Protein AF-A0A739FJ76-F1 (afdb_monomer)

Nearest PDB structures (foldseek):
  3s0t-assembly1_A  TM=6.853E-01  e=1.528E-04  Escherichia coli
  8uhf-assembly1_F  TM=5.831E-01  e=1.026E-03  Vibrio cholerae
  8uhf-assembly1_A  TM=5.720E-01  e=1.234E-03  Vibrio cholerae
  8uhf-assembly1_E  TM=6.509E-01  e=4.485E-03  Vibrio cholerae
  8uhf-assembly1_I  TM=5.926E-01  e=1.275E-02  Vibrio cholerae

Organism: Salmonella enterica (NCBI:txid28901)

Foldseek 3Di:
DVVLLCVVCVVPPFSPPDWPLVCVQSVVDDPVQWDDDDSPTFGADPLRWGWIKDFALPDPNSDTRNKMKTKHKFAALVVQLVCCQVPQVVAQWKDKAPDTQAHGVGDGNSVSSNVSSPHRTIIMIMGMHD

Radius of gyration: 14.41 Å; Cα contacts (8 Å, |Δi|>4): 264; chains: 1; bounding box: 29×34×38 Å

Secondary structure (DSSP, 8-state):
-HHHHHHHTTT-S--TT--HHHHHHTT-S-GGGEESSGGGPEEB-TTS-BEEEEEES-STT--TTSEEEEEEEEE-HHHHHHHHHHHGGGSSEEEETTEEEE-TTPPB-HHHHHHH---SS-EEEEEEE-

InterPro domains:
  IPR014911 Type 4 secretion system, PilS, N-terminal [PF08805] (1-129)
  IPR045584 Pilin-like [SSF54523] (1-129)

Sequence (130 aa):
IQAGVKALYTSASSFTGLTNTVAVQAKIFPDNMLSGTGNAAKPINAFKGNVTLAAAATGPSSAAGSSFTITYDNVPAAECVKITTAAAGNFYTAKVGSKVVKAADGTLDVAATAAACNNATSNTLVFTSI

Solvent-accessible surface area (backbone atoms only — not comparable to full-atom values): 6837 Å² total; per-residue (Å²): 85,71,70,44,54,51,61,74,38,65,92,46,96,45,38,65,85,47,33,53,50,57,38,47,67,69,59,36,59,57,72,94,30,45,47,78,65,75,65,77,33,42,46,29,47,100,66,74,13,50,44,47,43,36,44,27,44,82,27,96,84,50,39,82,11,49,11,33,38,46,32,38,35,37,31,30,20,78,52,39,36,53,51,47,69,72,47,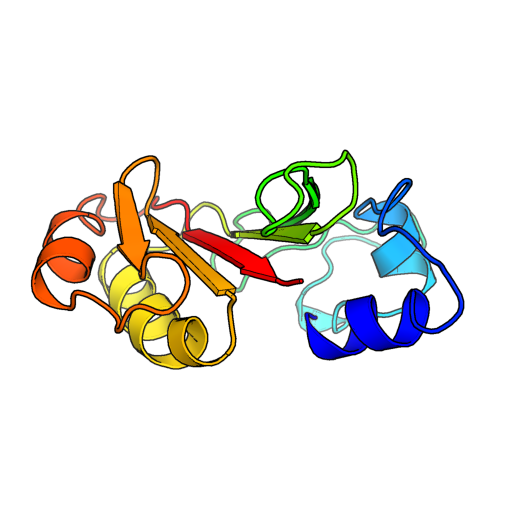41,81,85,31,48,27,26,26,36,66,89,45,76,28,18,47,74,98,51,67,73,38,64,67,57,34,54,65,52,33,62,37,74,57,56,30,38,39,39,38,29,40,108

pLDDT: mean 95.02, std 3.05, range [82.94, 98.38]

Mean predicted aligned error: 3.0 Å

Structure (mmCIF, N/CA/C/O backbone):
data_AF-A0A739FJ76-F1
#
_entry.id   AF-A0A739FJ76-F1
#
loop_
_atom_site.group_PDB
_atom_site.id
_atom_site.type_symbol
_atom_site.label_atom_id
_atom_site.label_alt_id
_atom_site.label_comp_id
_atom_site.label_asym_id
_atom_site.label_entity_id
_atom_site.label_seq_id
_atom_site.pdbx_PDB_ins_code
_atom_site.Cartn_x
_atom_site.Cartn_y
_atom_site.Cartn_z
_atom_site.occupancy
_atom_site.B_iso_or_equiv
_atom_site.auth_seq_id
_atom_site.auth_comp_id
_atom_site.auth_asym_id
_atom_site.auth_atom_id
_atom_site.pdbx_PDB_model_num
ATOM 1 N N . ILE A 1 1 ? -5.590 -1.136 -8.136 1.00 94.62 1 ILE A N 1
ATOM 2 C CA . ILE A 1 1 ? -4.187 -0.665 -8.001 1.00 94.62 1 ILE A CA 1
ATOM 3 C C . ILE A 1 1 ? -3.190 -1.804 -8.208 1.00 94.62 1 ILE A C 1
ATOM 5 O O . ILE A 1 1 ? -2.545 -1.794 -9.244 1.00 94.62 1 ILE A O 1
ATOM 9 N N . GLN A 1 2 ? -3.094 -2.804 -7.317 1.00 95.94 2 GLN A N 1
ATOM 10 C CA . GLN A 1 2 ? -2.110 -3.902 -7.432 1.00 95.94 2 GLN A CA 1
ATOM 11 C C . GLN A 1 2 ? -2.057 -4.544 -8.829 1.00 95.94 2 GLN A C 1
ATOM 13 O O . GLN A 1 2 ? -1.000 -4.564 -9.450 1.00 95.94 2 GLN A O 1
ATOM 18 N N . ALA A 1 3 ? -3.194 -5.030 -9.336 1.00 95.75 3 ALA A N 1
ATOM 19 C CA . ALA A 1 3 ? -3.257 -5.672 -10.650 1.00 95.75 3 ALA A CA 1
ATOM 20 C C . ALA A 1 3 ? -2.829 -4.729 -11.788 1.00 95.75 3 ALA A C 1
ATOM 22 O O . ALA A 1 3 ? -2.149 -5.153 -12.713 1.00 95.75 3 ALA A O 1
ATOM 23 N N . GLY A 1 4 ? -3.166 -3.440 -11.685 1.00 96.19 4 GLY A N 1
ATOM 24 C CA . GLY A 1 4 ? -2.772 -2.430 -12.664 1.00 96.19 4 GLY A CA 1
ATOM 25 C C . GLY A 1 4 ? -1.266 -2.151 -12.659 1.00 96.19 4 GLY A C 1
ATOM 26 O O . GLY A 1 4 ? -0.665 -2.080 -13.724 1.00 96.19 4 GLY A O 1
ATOM 27 N N . VAL A 1 5 ? -0.636 -2.063 -11.479 1.00 96.44 5 VAL A N 1
ATOM 28 C CA . VAL A 1 5 ? 0.832 -1.948 -11.379 1.00 96.44 5 VAL A CA 1
ATOM 29 C C . VAL A 1 5 ? 1.499 -3.185 -11.979 1.00 96.44 5 VAL A C 1
ATOM 31 O O . VAL A 1 5 ? 2.407 -3.049 -12.792 1.00 96.44 5 VAL A O 1
ATOM 34 N N . LYS A 1 6 ? 1.015 -4.388 -11.642 1.00 95.00 6 LYS A N 1
ATOM 35 C CA . LYS A 1 6 ? 1.533 -5.633 -12.223 1.00 95.00 6 LYS A CA 1
ATOM 36 C C . LYS A 1 6 ? 1.413 -5.639 -13.743 1.00 95.00 6 LYS A C 1
ATOM 38 O O . LYS A 1 6 ? 2.398 -5.933 -14.401 1.00 95.00 6 LYS A O 1
ATOM 43 N N . ALA A 1 7 ? 0.255 -5.258 -14.285 1.00 96.00 7 ALA A N 1
ATOM 44 C CA . ALA A 1 7 ? 0.022 -5.156 -15.724 1.00 96.00 7 ALA A CA 1
ATOM 45 C C . ALA A 1 7 ? 1.002 -4.183 -16.406 1.00 96.00 7 ALA A C 1
ATOM 47 O O . ALA A 1 7 ? 1.611 -4.534 -17.416 1.00 96.00 7 ALA A O 1
ATOM 48 N N . LEU A 1 8 ? 1.203 -2.997 -15.821 1.00 95.25 8 LEU A N 1
ATOM 49 C CA . LEU A 1 8 ? 2.100 -1.962 -16.344 1.00 95.25 8 LEU A CA 1
ATOM 50 C C . LEU A 1 8 ? 3.566 -2.419 -16.408 1.00 95.25 8 LEU A C 1
ATOM 52 O O . LEU A 1 8 ? 4.276 -2.074 -17.346 1.00 95.25 8 LEU A O 1
ATOM 56 N N . TYR A 1 9 ? 4.005 -3.217 -15.432 1.00 94.94 9 TYR A N 1
ATOM 57 C CA . TYR A 1 9 ? 5.376 -3.721 -15.329 1.00 94.94 9 TYR A CA 1
ATOM 58 C C . TYR A 1 9 ? 5.539 -5.161 -15.846 1.00 94.94 9 TYR A C 1
ATOM 60 O O . TYR A 1 9 ? 6.594 -5.750 -15.658 1.00 94.94 9 TYR A O 1
ATOM 68 N N . THR A 1 10 ? 4.544 -5.730 -16.540 1.00 92.75 10 THR A N 1
ATOM 69 C CA . THR A 1 10 ? 4.582 -7.120 -17.060 1.00 92.75 10 THR A CA 1
ATOM 70 C C . THR A 1 10 ? 5.811 -7.438 -17.904 1.00 92.75 10 THR A C 1
ATOM 72 O O . THR A 1 10 ? 6.321 -8.551 -17.853 1.00 92.75 10 THR A O 1
ATOM 75 N N . SER A 1 11 ? 6.266 -6.472 -18.703 1.00 91.25 11 SER A N 1
ATOM 76 C CA . SER A 1 11 ? 7.433 -6.618 -19.582 1.00 91.25 11 SER A CA 1
ATOM 77 C C . SER A 1 11 ? 8.723 -6.076 -18.956 1.00 91.25 11 SER A C 1
ATOM 79 O O . SER A 1 11 ? 9.769 -6.076 -19.599 1.00 91.25 11 SER A O 1
ATOM 81 N N . ALA A 1 12 ? 8.657 -5.590 -17.715 1.00 91.25 12 ALA A N 1
ATOM 82 C CA . ALA A 1 12 ? 9.800 -5.102 -16.963 1.00 91.25 12 ALA A CA 1
ATOM 83 C C . ALA A 1 12 ? 10.271 -6.173 -15.973 1.00 91.25 12 ALA A C 1
ATOM 85 O O . ALA A 1 12 ? 9.475 -6.854 -15.335 1.00 91.25 12 ALA A O 1
ATOM 86 N N . SER A 1 13 ? 11.583 -6.292 -15.793 1.00 89.00 13 SER A N 1
ATOM 87 C CA . SER A 1 13 ? 12.172 -7.201 -14.801 1.00 89.00 13 SER A CA 1
ATOM 88 C C . SER A 1 13 ? 12.166 -6.638 -13.372 1.00 89.00 13 SER A C 1
ATOM 90 O O . SER A 1 13 ? 12.603 -7.313 -12.443 1.00 89.00 13 SER A O 1
ATOM 92 N N . SER A 1 14 ? 11.720 -5.390 -13.184 1.00 93.50 14 SER A N 1
ATOM 93 C CA . SER A 1 14 ? 11.760 -4.666 -11.911 1.00 93.50 14 SER A CA 1
ATOM 94 C C . SER A 1 14 ? 10.696 -3.568 -11.864 1.00 93.50 14 SER A C 1
ATOM 96 O O . SER A 1 14 ? 10.435 -2.919 -12.874 1.00 93.50 14 SER A O 1
ATOM 98 N N . PHE A 1 15 ? 10.165 -3.283 -10.672 1.00 96.00 15 PHE A N 1
ATOM 99 C CA . PHE A 1 15 ? 9.288 -2.138 -10.390 1.00 96.00 15 PHE A CA 1
ATOM 100 C C . PHE A 1 15 ? 10.044 -0.809 -10.237 1.00 96.00 15 PHE A C 1
ATOM 102 O O . PHE A 1 15 ? 9.453 0.200 -9.852 1.00 96.00 15 PHE A O 1
ATOM 109 N N . THR A 1 16 ? 11.355 -0.779 -10.491 1.00 95.38 16 THR A N 1
ATOM 110 C CA . THR A 1 16 ? 12.164 0.446 -10.412 1.00 95.38 16 THR A CA 1
ATOM 111 C C . THR A 1 16 ? 11.546 1.574 -11.247 1.00 95.38 16 THR A C 1
ATOM 113 O O . THR A 1 16 ? 11.053 1.360 -12.352 1.00 95.38 16 THR A O 1
ATOM 116 N N . GLY A 1 17 ? 11.536 2.789 -10.694 1.00 93.94 17 GLY A N 1
ATOM 117 C CA . GLY A 1 17 ? 10.882 3.947 -11.310 1.00 93.94 17 GLY A CA 1
ATOM 118 C C . GLY A 1 17 ? 9.374 4.042 -11.047 1.00 93.94 17 GLY A C 1
ATOM 119 O O . GLY A 1 17 ? 8.764 5.042 -11.427 1.00 93.94 17 GLY A O 1
ATOM 120 N N . LEU A 1 18 ? 8.765 3.060 -10.366 1.00 96.25 18 LEU A N 1
ATOM 121 C CA . LEU A 1 18 ? 7.377 3.166 -9.922 1.00 96.25 18 LEU A CA 1
ATOM 122 C C . LEU A 1 18 ? 7.227 4.332 -8.945 1.00 96.25 18 LEU A C 1
ATOM 124 O O . LEU A 1 18 ? 7.826 4.352 -7.869 1.00 96.25 18 LEU A O 1
ATOM 128 N N . THR A 1 19 ? 6.378 5.278 -9.331 1.00 95.38 19 THR A N 1
ATOM 129 C CA . THR A 1 19 ? 5.984 6.442 -8.537 1.00 95.38 19 THR A CA 1
ATOM 130 C C . THR A 1 19 ? 4.492 6.699 -8.711 1.00 95.38 19 THR A C 1
ATOM 132 O O . THR A 1 19 ? 3.877 6.242 -9.681 1.00 95.38 19 THR A O 1
ATOM 135 N N . ASN A 1 20 ? 3.908 7.498 -7.815 1.00 96.06 20 ASN A N 1
ATOM 136 C CA . ASN A 1 20 ? 2.535 7.978 -7.970 1.00 96.06 20 ASN A CA 1
ATOM 137 C C . ASN A 1 20 ? 2.301 8.649 -9.326 1.00 96.06 20 ASN A C 1
ATOM 139 O O . ASN A 1 20 ? 1.296 8.363 -9.963 1.00 96.06 20 ASN A O 1
ATOM 143 N N . THR A 1 21 ? 3.228 9.490 -9.788 1.00 95.00 21 THR A N 1
ATOM 144 C CA . THR A 1 21 ? 3.101 10.199 -11.068 1.00 95.00 21 THR A CA 1
ATOM 145 C C . THR A 1 21 ? 2.986 9.226 -12.239 1.00 95.00 21 THR A C 1
ATOM 147 O O . THR A 1 21 ? 2.073 9.355 -13.052 1.00 95.00 21 THR A O 1
ATOM 150 N N . VAL A 1 22 ? 3.860 8.214 -12.296 1.00 95.19 22 VAL A N 1
ATOM 151 C CA . VAL A 1 22 ? 3.817 7.170 -13.336 1.00 95.19 22 VAL A CA 1
ATOM 152 C C . VAL A 1 22 ? 2.492 6.406 -13.276 1.00 95.19 22 VAL A C 1
ATOM 154 O O . VAL A 1 22 ? 1.837 6.207 -14.296 1.00 95.19 22 VAL A O 1
ATOM 157 N N . ALA A 1 23 ? 2.046 6.030 -12.077 1.00 95.75 23 ALA A N 1
ATOM 158 C CA . ALA A 1 23 ? 0.797 5.296 -11.896 1.00 95.75 23 ALA A CA 1
ATOM 159 C C . ALA A 1 23 ? -0.464 6.133 -12.209 1.00 95.75 23 ALA A C 1
ATOM 161 O O . ALA A 1 23 ? -1.450 5.583 -12.699 1.00 95.75 23 ALA A O 1
ATOM 162 N N . VAL A 1 24 ? -0.444 7.449 -11.974 1.00 96.50 24 VAL A N 1
ATOM 163 C CA . VAL A 1 24 ? -1.514 8.379 -12.379 1.00 96.50 24 VAL A CA 1
ATOM 164 C C . VAL A 1 24 ? -1.563 8.507 -13.900 1.00 96.50 24 VAL A C 1
ATOM 166 O O . VAL A 1 24 ? -2.633 8.365 -14.486 1.00 96.50 24 VAL A O 1
ATOM 169 N N . GLN A 1 25 ? -0.413 8.700 -14.553 1.00 94.56 25 GLN A N 1
ATOM 170 C CA . GLN A 1 25 ? -0.323 8.772 -16.018 1.00 94.56 25 GLN A CA 1
ATOM 171 C C . GLN A 1 25 ? -0.817 7.485 -16.689 1.00 94.56 25 GLN A C 1
ATOM 173 O O . GLN A 1 25 ? -1.519 7.536 -17.696 1.00 94.56 25 GLN A O 1
ATOM 178 N N . ALA A 1 26 ? -0.510 6.335 -16.089 1.00 94.81 26 ALA A N 1
ATOM 179 C CA . ALA A 1 26 ? -0.978 5.028 -16.537 1.00 94.81 26 ALA A CA 1
ATOM 180 C C . ALA A 1 26 ? -2.429 4.703 -16.119 1.00 94.81 26 ALA A C 1
ATOM 182 O O . ALA A 1 26 ? -2.893 3.591 -16.364 1.00 94.81 26 ALA A O 1
ATOM 183 N N . LYS A 1 27 ? -3.153 5.642 -15.488 1.00 94.56 27 LYS A N 1
ATOM 184 C CA . LYS A 1 27 ? -4.548 5.486 -15.032 1.00 94.56 27 LYS A CA 1
ATOM 185 C C . LYS A 1 27 ? -4.776 4.262 -14.131 1.00 94.56 27 LYS A C 1
ATOM 187 O O . LYS A 1 27 ? -5.816 3.612 -14.180 1.00 94.56 27 LY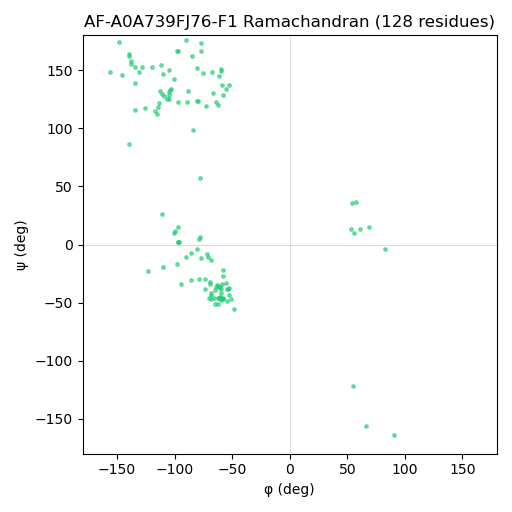S A O 1
ATOM 192 N N . ILE A 1 28 ? -3.793 3.940 -13.286 1.00 96.31 28 ILE A N 1
ATOM 193 C CA . ILE A 1 28 ? -3.867 2.814 -12.338 1.00 96.31 28 ILE A CA 1
ATOM 194 C C . ILE A 1 28 ? -4.798 3.123 -11.159 1.00 96.31 28 ILE A C 1
ATOM 196 O O . ILE A 1 28 ? -5.385 2.213 -10.557 1.00 96.31 28 ILE A O 1
ATOM 200 N N . PHE A 1 29 ? -4.899 4.402 -10.803 1.00 95.06 29 PHE A N 1
ATOM 201 C CA . PHE A 1 29 ? -5.817 4.892 -9.786 1.00 95.06 29 PHE A CA 1
ATOM 202 C C . PHE A 1 29 ? -7.166 5.238 -10.424 1.00 95.06 29 PHE A C 1
ATOM 204 O O . PHE A 1 29 ? -7.180 5.941 -11.433 1.00 95.06 29 PHE A O 1
ATOM 211 N N . PRO A 1 30 ? -8.287 4.789 -9.840 1.00 92.00 30 PRO A N 1
ATOM 212 C CA . PRO A 1 30 ? -9.612 5.264 -10.223 1.00 92.00 30 PRO A CA 1
ATOM 213 C C . PRO A 1 30 ? -9.755 6.780 -10.026 1.00 92.00 30 PRO A C 1
ATOM 215 O O . PRO A 1 30 ? -9.194 7.329 -9.077 1.00 92.00 30 PRO A O 1
ATOM 218 N N . ASP A 1 31 ? -10.567 7.443 -10.853 1.00 91.06 31 ASP A N 1
ATOM 219 C CA . ASP A 1 31 ? -10.743 8.905 -10.805 1.00 91.06 31 ASP A CA 1
ATOM 220 C C . ASP A 1 31 ? -11.245 9.407 -9.440 1.00 91.06 31 ASP A C 1
ATOM 222 O O . ASP A 1 31 ? -10.822 10.456 -8.963 1.00 91.06 31 ASP A O 1
ATOM 226 N N . ASN A 1 32 ? -12.087 8.631 -8.746 1.00 92.44 32 ASN A N 1
ATOM 227 C CA . ASN A 1 32 ? -12.583 8.974 -7.407 1.00 92.44 32 ASN A CA 1
ATOM 228 C C . ASN A 1 32 ? -11.525 8.844 -6.291 1.00 92.44 32 ASN A C 1
ATOM 230 O O . ASN A 1 32 ? -11.787 9.238 -5.154 1.00 92.44 32 ASN A O 1
ATOM 234 N N . MET A 1 33 ? -10.349 8.295 -6.601 1.00 95.00 33 MET A N 1
ATOM 235 C CA . MET A 1 33 ? -9.176 8.291 -5.726 1.00 95.00 33 MET A CA 1
ATOM 236 C C . MET A 1 33 ? -8.199 9.422 -6.056 1.00 95.00 33 MET A C 1
ATOM 238 O O . MET A 1 33 ? -7.142 9.495 -5.440 1.00 95.00 33 MET A O 1
ATOM 242 N N . LEU A 1 34 ? -8.494 10.296 -7.018 1.00 96.19 34 LEU A N 1
ATOM 243 C CA . LEU A 1 34 ? -7.599 11.378 -7.410 1.00 96.19 34 LEU A CA 1
ATOM 244 C C . LEU A 1 34 ? -8.101 12.720 -6.875 1.00 96.19 34 LEU A C 1
ATOM 246 O O . LEU A 1 34 ? -9.264 13.085 -7.021 1.00 96.19 34 LEU A O 1
ATOM 250 N N . SER A 1 35 ? -7.196 13.469 -6.250 1.00 95.81 35 SER A N 1
ATOM 251 C CA . SER A 1 35 ? -7.408 14.860 -5.856 1.00 95.81 35 SER A CA 1
ATOM 252 C C . SER A 1 35 ? -6.612 15.786 -6.771 1.00 95.81 35 SER A C 1
ATOM 254 O O . SER A 1 35 ? -5.395 15.635 -6.905 1.00 95.81 35 SER A O 1
ATOM 256 N N . GLY A 1 36 ? -7.287 16.752 -7.391 1.00 92.44 36 GLY A N 1
ATOM 257 C CA . GLY A 1 36 ? -6.713 17.608 -8.431 1.00 92.44 36 GLY A CA 1
ATOM 258 C C . GLY A 1 36 ? -6.906 17.033 -9.836 1.00 92.44 36 GLY A C 1
ATOM 259 O O . GLY A 1 36 ? -7.740 16.158 -10.050 1.00 92.44 36 GLY A O 1
ATOM 260 N N . THR A 1 37 ? -6.156 17.549 -10.810 1.00 87.44 37 THR A N 1
ATOM 261 C CA . THR A 1 37 ? -6.361 17.247 -12.236 1.00 87.44 37 THR A CA 1
ATOM 262 C C . THR A 1 37 ? -5.057 16.932 -12.961 1.00 87.44 37 THR A C 1
ATOM 264 O O . THR A 1 37 ? -3.994 17.450 -12.614 1.00 87.44 37 THR A O 1
ATOM 267 N N . GLY A 1 38 ? -5.153 16.135 -14.027 1.00 87.94 38 GLY A N 1
ATOM 268 C CA . GLY A 1 38 ? -4.026 15.802 -14.898 1.00 87.94 38 GLY A CA 1
ATOM 269 C C . GLY A 1 38 ? -2.942 14.975 -14.202 1.00 87.94 38 GLY A C 1
ATOM 270 O O . GLY A 1 38 ? -3.185 14.298 -13.206 1.00 87.94 38 GLY A O 1
ATOM 271 N N . ASN A 1 39 ? -1.716 15.051 -14.719 1.00 86.19 39 ASN A N 1
ATOM 272 C CA . ASN A 1 39 ? -0.599 14.203 -14.278 1.00 86.19 39 ASN A CA 1
ATOM 273 C C . ASN A 1 39 ? -0.062 14.545 -12.877 1.00 86.19 39 ASN A C 1
ATOM 275 O O . ASN A 1 39 ? 0.742 13.793 -12.334 1.00 86.19 39 ASN A O 1
ATOM 279 N N . ALA A 1 40 ? -0.483 15.678 -12.309 1.00 88.44 40 ALA A N 1
ATOM 280 C CA . ALA A 1 40 ? -0.130 16.111 -10.959 1.00 88.44 40 ALA A CA 1
ATOM 281 C C . ALA A 1 40 ? -1.204 15.751 -9.916 1.00 88.44 40 ALA A C 1
ATOM 283 O O . ALA A 1 40 ? -1.058 16.109 -8.743 1.00 88.44 40 ALA A O 1
ATOM 284 N N . ALA A 1 41 ? -2.283 15.072 -10.326 1.00 93.94 41 ALA A N 1
ATOM 285 C CA . ALA A 1 41 ? -3.319 14.627 -9.408 1.00 93.94 41 ALA A CA 1
ATOM 286 C C . ALA A 1 41 ? -2.725 13.712 -8.328 1.00 93.94 41 ALA A C 1
ATOM 288 O O . ALA A 1 41 ? -1.893 12.845 -8.601 1.00 93.94 41 ALA A O 1
ATOM 289 N N . LYS A 1 42 ? -3.148 13.920 -7.081 1.00 95.62 42 LYS A N 1
ATOM 290 C CA . LYS A 1 42 ? -2.643 13.184 -5.923 1.00 95.62 42 LYS A CA 1
ATOM 291 C C . LYS A 1 42 ? -3.588 12.038 -5.576 1.00 95.62 42 LYS A C 1
ATOM 293 O O . LYS A 1 42 ? -4.755 12.306 -5.290 1.00 95.62 42 LYS A O 1
ATOM 298 N N . PRO A 1 43 ? -3.102 10.788 -5.547 1.00 96.94 43 PRO A N 1
ATOM 299 C CA . PRO A 1 43 ? -3.882 9.667 -5.057 1.00 96.94 43 PRO A CA 1
ATOM 300 C C . PRO A 1 43 ? -4.204 9.825 -3.570 1.00 96.94 43 PRO A C 1
ATOM 302 O O . PRO A 1 43 ? -3.306 9.948 -2.734 1.00 96.94 43 PRO A O 1
ATOM 305 N N . ILE A 1 44 ? -5.491 9.807 -3.251 1.00 97.75 44 ILE A N 1
ATOM 306 C CA . ILE A 1 44 ? -6.041 9.872 -1.904 1.00 97.75 44 ILE A CA 1
ATOM 307 C C . ILE A 1 44 ? -7.028 8.728 -1.682 1.00 97.75 44 ILE A C 1
ATOM 309 O O . ILE A 1 44 ? -7.658 8.217 -2.608 1.00 97.75 44 ILE A O 1
ATOM 313 N N . ASN A 1 45 ? -7.169 8.316 -0.430 1.00 96.38 45 ASN A N 1
ATOM 314 C CA . ASN A 1 45 ? -8.186 7.362 -0.022 1.00 96.38 45 ASN A CA 1
ATOM 315 C C . ASN A 1 45 ? -9.489 8.075 0.383 1.00 96.38 45 ASN A C 1
ATOM 317 O O . ASN A 1 45 ? -9.571 9.306 0.435 1.00 96.38 45 ASN A O 1
ATOM 321 N N . ALA A 1 46 ? -10.517 7.286 0.705 1.00 95.81 46 ALA A N 1
ATOM 322 C CA . ALA A 1 46 ? -11.825 7.795 1.123 1.00 95.81 46 ALA A CA 1
ATOM 323 C C . ALA A 1 46 ? -11.765 8.700 2.373 1.00 95.81 46 ALA A C 1
ATOM 325 O O . ALA A 1 46 ? -12.634 9.547 2.564 1.00 95.81 46 ALA A O 1
ATOM 326 N N . PHE A 1 47 ? -10.713 8.570 3.183 1.00 95.94 47 PHE A N 1
ATOM 327 C CA . PHE A 1 47 ? -10.480 9.304 4.429 1.00 95.94 47 PHE A CA 1
ATOM 328 C C . PHE A 1 47 ? -9.563 10.521 4.241 1.00 95.94 47 PHE A C 1
ATOM 330 O O . PHE A 1 47 ? -9.039 11.068 5.211 1.00 95.94 47 PHE A O 1
ATOM 337 N N . LYS A 1 48 ? -9.353 10.946 2.986 1.00 94.69 48 LYS A N 1
ATOM 338 C CA . LYS A 1 48 ? -8.471 12.063 2.602 1.00 94.69 48 LYS A CA 1
ATOM 339 C C . LYS A 1 48 ? -6.998 11.857 2.976 1.00 94.69 48 LYS A C 1
ATOM 341 O O . LYS A 1 48 ? -6.221 12.804 2.912 1.00 94.69 48 LYS A O 1
ATOM 346 N N . GLY A 1 49 ? -6.607 10.636 3.333 1.00 97.00 49 GLY A N 1
ATOM 347 C CA . GLY A 1 49 ? -5.210 10.263 3.499 1.00 97.00 49 GLY A CA 1
ATOM 348 C C . GLY A 1 49 ? -4.550 9.966 2.160 1.00 97.00 49 GLY A C 1
ATOM 349 O O . GLY A 1 49 ? -5.214 9.551 1.206 1.00 97.00 49 GLY A O 1
ATOM 350 N N . ASN A 1 50 ? -3.240 10.172 2.087 1.00 97.38 50 ASN A N 1
ATOM 351 C CA . ASN A 1 50 ? -2.481 9.897 0.874 1.00 97.38 50 ASN A CA 1
ATOM 352 C C . ASN A 1 50 ? -2.437 8.393 0.586 1.00 97.38 50 ASN A C 1
ATOM 354 O O . ASN A 1 50 ? -2.426 7.561 1.497 1.00 97.38 50 ASN A O 1
ATOM 358 N N . VAL A 1 51 ? -2.382 8.060 -0.702 1.00 97.94 51 VAL A N 1
ATOM 359 C CA . VAL A 1 51 ? -2.055 6.715 -1.172 1.00 97.94 51 VAL A CA 1
ATOM 360 C C . VAL A 1 51 ? -0.731 6.780 -1.910 1.00 97.94 51 VAL A C 1
ATOM 362 O O . VAL A 1 51 ? -0.630 7.467 -2.921 1.00 97.94 51 VAL A O 1
ATOM 365 N N . THR A 1 52 ? 0.287 6.077 -1.426 1.00 97.75 52 THR A N 1
ATOM 366 C CA . THR A 1 52 ? 1.640 6.118 -1.998 1.00 97.75 52 THR A CA 1
ATOM 367 C C . THR A 1 52 ? 1.994 4.781 -2.635 1.00 97.75 52 THR A C 1
ATOM 369 O O . THR A 1 52 ? 1.807 3.732 -2.023 1.00 97.75 52 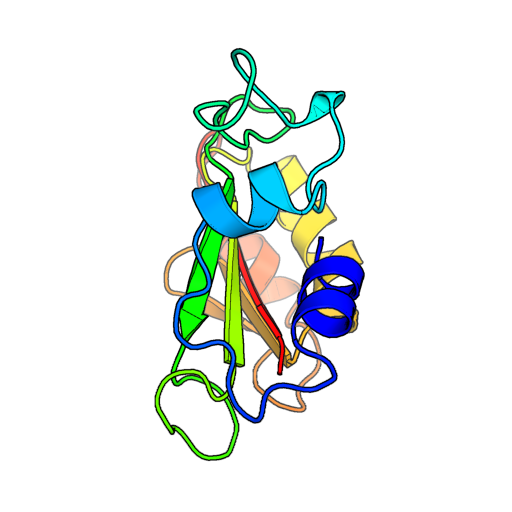THR A O 1
ATOM 372 N N . LEU A 1 53 ? 2.515 4.827 -3.861 1.00 96.88 53 LEU A N 1
ATOM 373 C CA . LEU A 1 53 ? 3.109 3.700 -4.571 1.00 96.88 53 LEU A CA 1
ATOM 374 C C . LEU A 1 53 ? 4.611 3.911 -4.703 1.00 96.88 53 LEU A C 1
ATOM 376 O O . LEU A 1 53 ? 5.052 4.953 -5.190 1.00 96.88 53 LEU A O 1
ATOM 380 N N . ALA A 1 54 ? 5.381 2.899 -4.321 1.00 96.31 54 ALA A N 1
ATOM 381 C CA . ALA A 1 54 ? 6.826 2.922 -4.465 1.00 96.31 54 ALA A CA 1
ATOM 382 C C . ALA A 1 54 ? 7.373 1.528 -4.765 1.00 96.31 54 ALA A C 1
ATOM 384 O O . ALA A 1 54 ? 6.871 0.522 -4.257 1.00 96.31 54 ALA A O 1
ATOM 385 N N . ALA A 1 55 ? 8.435 1.480 -5.564 1.00 96.50 55 ALA A N 1
ATOM 386 C CA . ALA A 1 55 ? 9.276 0.297 -5.672 1.00 96.50 55 ALA A CA 1
ATOM 387 C C . ALA A 1 55 ? 9.907 -0.028 -4.307 1.00 96.50 55 ALA A C 1
ATOM 389 O O . ALA A 1 55 ? 10.271 0.871 -3.549 1.00 96.50 55 ALA A O 1
ATOM 390 N N . ALA A 1 56 ? 10.068 -1.311 -4.004 1.00 95.19 56 ALA A N 1
ATOM 391 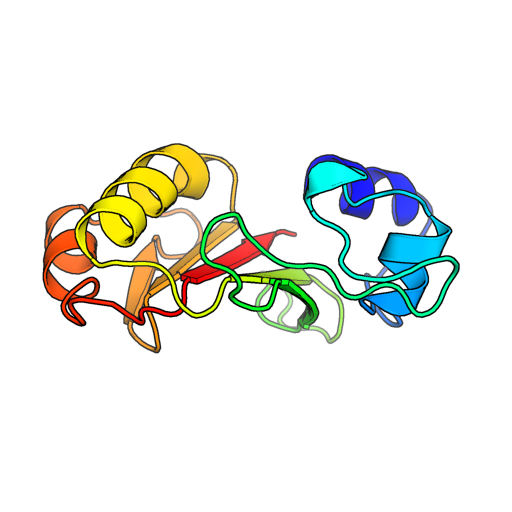C CA . ALA A 1 56 ? 10.583 -1.787 -2.730 1.00 95.19 56 ALA A CA 1
ATOM 392 C C . ALA A 1 56 ? 11.548 -2.967 -2.908 1.00 95.19 56 ALA A C 1
ATOM 394 O O . ALA A 1 56 ? 11.578 -3.639 -3.941 1.00 95.19 56 ALA A O 1
A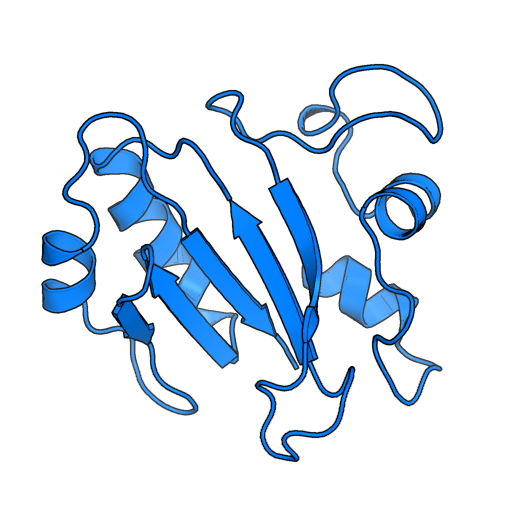TOM 395 N N . ALA A 1 57 ? 12.331 -3.221 -1.861 1.00 93.38 57 ALA A N 1
ATOM 396 C CA . ALA A 1 57 ? 13.305 -4.309 -1.775 1.00 93.38 57 ALA A CA 1
ATOM 397 C C . ALA A 1 57 ? 12.879 -5.389 -0.764 1.00 93.38 57 ALA A C 1
ATOM 399 O O . ALA A 1 57 ? 13.710 -6.056 -0.166 1.00 93.38 57 ALA A O 1
ATOM 400 N N . THR A 1 58 ? 11.575 -5.528 -0.520 1.00 87.56 58 THR A N 1
ATOM 401 C CA . THR A 1 58 ? 11.009 -6.439 0.489 1.00 87.56 58 THR A CA 1
ATOM 402 C C . THR A 1 58 ? 10.469 -7.743 -0.107 1.00 87.56 58 THR A C 1
ATOM 404 O O . THR A 1 58 ? 9.763 -8.480 0.580 1.00 87.56 58 THR A O 1
ATOM 407 N N . GLY A 1 59 ? 10.745 -8.010 -1.387 1.00 82.94 59 GLY A N 1
ATOM 408 C CA . GLY A 1 59 ? 10.456 -9.290 -2.031 1.00 82.94 59 GLY A CA 1
ATOM 409 C C . GLY A 1 59 ? 11.480 -10.372 -1.651 1.00 82.94 59 GLY A C 1
ATOM 410 O O . GLY A 1 59 ? 12.486 -10.062 -1.012 1.00 82.94 59 GLY A O 1
ATOM 411 N N . PRO A 1 60 ? 11.272 -11.636 -2.066 1.00 84.62 60 PRO A N 1
ATOM 412 C CA . PRO A 1 60 ? 12.137 -12.762 -1.699 1.00 84.62 60 PRO A CA 1
ATOM 413 C C . PRO A 1 60 ? 13.624 -12.551 -2.012 1.00 84.62 60 PRO A C 1
ATOM 415 O O . PRO A 1 60 ? 14.484 -12.926 -1.223 1.00 84.62 60 PRO A O 1
ATOM 418 N N . SER A 1 61 ? 13.941 -11.912 -3.144 1.00 88.62 61 SER A N 1
ATOM 419 C CA . SER A 1 61 ? 15.328 -11.654 -3.554 1.00 88.62 61 SER A CA 1
ATOM 420 C C . SER A 1 61 ? 15.987 -10.493 -2.811 1.00 88.62 61 SER A C 1
ATOM 422 O O . SER A 1 61 ? 17.189 -10.290 -2.951 1.00 88.62 61 SER A O 1
ATOM 424 N N . SER A 1 62 ? 15.212 -9.692 -2.072 1.00 88.75 62 SER A N 1
ATOM 425 C CA . SER A 1 62 ? 15.646 -8.437 -1.442 1.00 88.75 62 SER A CA 1
ATOM 426 C C . SER A 1 62 ? 16.307 -7.429 -2.397 1.00 88.75 62 SER A C 1
ATOM 428 O O . SER A 1 62 ? 16.915 -6.452 -1.964 1.00 88.75 62 SER A O 1
ATOM 430 N N . ALA A 1 63 ? 16.186 -7.634 -3.712 1.00 92.75 63 ALA A N 1
ATOM 431 C CA . ALA A 1 63 ? 16.744 -6.736 -4.711 1.00 92.75 63 ALA A CA 1
ATOM 432 C C . ALA A 1 63 ? 15.892 -5.464 -4.819 1.00 92.75 63 ALA A C 1
ATOM 434 O O . ALA A 1 63 ? 14.666 -5.508 -4.666 1.00 92.75 63 ALA A O 1
ATOM 435 N N . ALA A 1 64 ? 16.516 -4.325 -5.113 1.00 91.94 64 ALA A N 1
ATOM 436 C CA . ALA A 1 64 ? 15.789 -3.079 -5.335 1.00 91.94 64 ALA A CA 1
ATOM 437 C C . ALA A 1 64 ? 14.772 -3.232 -6.483 1.00 91.94 64 ALA A C 1
ATOM 439 O O . ALA A 1 64 ? 15.093 -3.729 -7.562 1.00 91.94 64 ALA A O 1
ATOM 440 N N . GLY A 1 65 ? 13.520 -2.843 -6.228 1.00 93.19 65 GLY A N 1
ATOM 441 C CA . GLY A 1 65 ? 12.428 -2.979 -7.192 1.00 93.19 65 GLY A CA 1
ATOM 442 C C . GLY A 1 65 ? 11.990 -4.422 -7.467 1.00 93.19 65 GLY A C 1
ATOM 443 O O . GLY A 1 65 ? 11.262 -4.646 -8.426 1.00 93.19 65 GLY A O 1
ATOM 444 N N . SER A 1 66 ? 12.387 -5.392 -6.635 1.00 94.19 66 SER A N 1
ATOM 445 C CA . SER A 1 66 ? 11.844 -6.767 -6.656 1.00 94.19 66 SER A CA 1
ATOM 446 C C . SER A 1 66 ? 10.387 -6.854 -6.199 1.00 94.19 66 SER A C 1
ATOM 448 O O . SER A 1 66 ? 9.742 -7.887 -6.339 1.00 94.19 66 SER A O 1
ATOM 450 N N . SE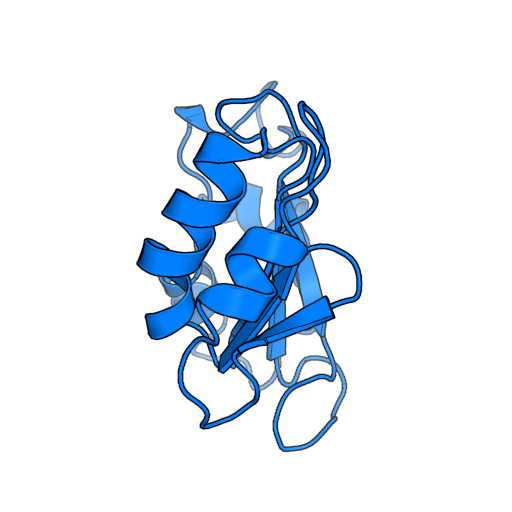R A 1 67 ? 9.886 -5.783 -5.592 1.00 96.06 67 SER A N 1
ATOM 451 C CA . SER A 1 67 ? 8.534 -5.667 -5.061 1.00 96.06 67 SER A CA 1
ATOM 452 C C . SER A 1 67 ? 8.073 -4.218 -5.170 1.00 96.06 67 SER A C 1
ATOM 454 O O . SER A 1 67 ? 8.858 -3.326 -5.507 1.00 96.06 67 SER A O 1
ATOM 456 N N . PHE A 1 68 ? 6.816 -3.963 -4.840 1.00 97.50 68 PHE A N 1
ATOM 457 C CA . PHE A 1 68 ? 6.309 -2.617 -4.615 1.00 97.50 68 PHE A CA 1
ATOM 458 C C . PHE A 1 68 ? 5.392 -2.574 -3.400 1.00 97.50 68 PHE A C 1
ATOM 460 O O . PHE A 1 68 ? 4.778 -3.577 -3.025 1.00 97.50 68 PHE A O 1
ATOM 467 N N . THR A 1 69 ? 5.278 -1.396 -2.799 1.00 97.56 69 THR A N 1
ATOM 468 C CA . THR A 1 69 ? 4.360 -1.140 -1.693 1.00 97.56 69 THR A CA 1
ATOM 469 C C . THR A 1 69 ? 3.221 -0.228 -2.119 1.00 97.56 69 THR A C 1
ATOM 471 O O . THR A 1 69 ? 3.381 0.664 -2.953 1.00 97.56 69 THR A O 1
ATOM 474 N N . ILE A 1 70 ? 2.057 -0.469 -1.521 1.00 98.00 70 ILE A N 1
ATOM 475 C CA . ILE A 1 70 ? 0.909 0.429 -1.530 1.00 98.00 70 ILE A CA 1
ATOM 476 C C . ILE A 1 70 ? 0.681 0.871 -0.089 1.00 98.00 70 ILE A C 1
ATOM 478 O O . ILE A 1 70 ? 0.308 0.055 0.758 1.00 98.00 70 ILE A O 1
ATOM 482 N N . THR A 1 71 ? 0.914 2.150 0.180 1.00 98.19 71 THR A N 1
ATOM 483 C CA . THR A 1 71 ? 0.745 2.746 1.506 1.00 98.19 71 THR A CA 1
ATOM 484 C C . THR A 1 71 ? -0.524 3.580 1.541 1.00 98.19 71 THR A C 1
ATOM 486 O O . THR A 1 71 ? -0.702 4.437 0.681 1.00 98.19 71 THR A O 1
ATOM 489 N N . TYR A 1 72 ? -1.386 3.350 2.526 1.00 98.25 72 TYR A N 1
ATOM 490 C CA . TYR A 1 72 ? -2.567 4.164 2.806 1.00 98.25 72 TYR A CA 1
ATOM 491 C C . TYR A 1 72 ? -2.385 4.859 4.145 1.00 98.25 72 TYR A C 1
ATOM 493 O O . TYR A 1 72 ? -2.259 4.182 5.162 1.00 98.25 72 TYR A O 1
ATOM 501 N N . ASP A 1 73 ? -2.435 6.184 4.153 1.00 97.94 73 ASP A N 1
ATOM 502 C CA . ASP A 1 73 ? -2.353 6.974 5.380 1.00 97.94 73 ASP A CA 1
ATOM 503 C C . ASP A 1 73 ? -3.734 7.396 5.882 1.00 97.94 73 ASP A C 1
ATOM 505 O O . ASP A 1 73 ? -4.725 7.340 5.154 1.00 97.94 73 ASP A O 1
ATOM 509 N N . ASN A 1 74 ? -3.798 7.872 7.123 1.00 97.50 74 ASN A N 1
ATOM 510 C CA . ASN A 1 74 ? -4.991 8.490 7.701 1.00 97.50 74 ASN A CA 1
ATOM 511 C C . ASN A 1 74 ? -6.244 7.590 7.691 1.00 97.50 74 ASN A C 1
ATOM 513 O O . ASN A 1 74 ? -7.357 8.056 7.459 1.00 97.50 74 ASN A O 1
ATOM 517 N N . VAL A 1 75 ? -6.057 6.284 7.904 1.00 97.94 75 VAL A N 1
ATOM 518 C CA . VAL A 1 75 ? -7.155 5.313 7.952 1.00 97.94 75 VAL A CA 1
ATOM 519 C C . VAL A 1 75 ? -7.678 5.202 9.393 1.00 97.94 75 VAL A C 1
ATOM 521 O O . VAL A 1 75 ? -6.895 4.848 10.279 1.00 97.94 75 VAL A O 1
ATOM 524 N N . PRO A 1 76 ? -8.972 5.448 9.670 1.00 97.75 76 PRO A N 1
ATOM 525 C CA . PRO A 1 76 ? -9.548 5.277 11.008 1.00 97.75 76 PRO A CA 1
ATOM 526 C C . PRO A 1 76 ? -9.429 3.838 11.526 1.00 97.75 76 PRO A C 1
ATOM 528 O O . PRO A 1 76 ? -9.470 2.901 10.730 1.00 97.75 76 PRO A O 1
ATOM 531 N N . ALA A 1 77 ? -9.347 3.637 12.847 1.00 96.25 77 ALA A N 1
ATOM 532 C CA . ALA A 1 77 ? -9.131 2.311 13.455 1.00 96.25 77 ALA A CA 1
ATOM 533 C C . ALA A 1 77 ? -10.112 1.234 12.952 1.00 96.25 77 ALA A C 1
ATOM 535 O O . ALA A 1 77 ? -9.701 0.140 12.560 1.00 96.25 77 ALA A O 1
ATOM 536 N N . ALA A 1 78 ? -11.407 1.561 12.904 1.00 93.88 78 ALA A N 1
ATOM 537 C CA . ALA A 1 78 ? -12.447 0.629 12.465 1.00 93.88 78 ALA A CA 1
ATOM 538 C C . ALA A 1 78 ? -12.256 0.170 11.009 1.00 93.88 78 ALA A C 1
ATOM 540 O O . ALA A 1 78 ? -12.508 -0.988 10.679 1.00 93.88 78 ALA A O 1
ATOM 541 N N . GLU A 1 7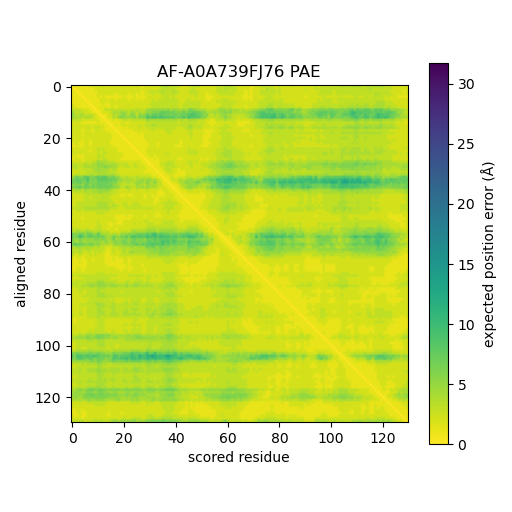9 ? -11.783 1.066 10.146 1.00 97.62 79 GLU A N 1
ATOM 542 C CA . GLU A 1 79 ? -11.555 0.782 8.730 1.00 97.62 79 GLU A CA 1
ATOM 543 C C . GLU A 1 79 ? -10.179 0.153 8.498 1.00 97.62 79 GLU A C 1
ATOM 545 O O . GLU A 1 79 ? -10.036 -0.707 7.636 1.00 97.62 79 GLU A O 1
ATOM 550 N N . CYS A 1 80 ? -9.188 0.487 9.327 1.00 97.44 80 CYS A N 1
ATOM 551 C CA . CYS A 1 80 ? -7.860 -0.121 9.330 1.00 97.44 80 CYS A CA 1
ATOM 552 C C . CYS A 1 80 ? -7.956 -1.644 9.456 1.00 97.44 80 CYS A C 1
ATOM 554 O O . CYS A 1 80 ? -7.386 -2.367 8.635 1.00 97.44 80 CYS A O 1
ATOM 556 N N . VAL A 1 81 ? -8.743 -2.133 10.423 1.00 97.19 81 VAL A N 1
ATOM 557 C CA . VAL A 1 81 ? -8.939 -3.575 10.622 1.00 97.19 81 VAL A CA 1
ATOM 558 C C . VAL A 1 81 ? -9.651 -4.190 9.419 1.00 97.19 81 VAL A C 1
ATOM 560 O O . VAL A 1 81 ? -9.136 -5.147 8.849 1.00 97.19 81 VAL A O 1
ATOM 563 N N . LYS A 1 82 ? -10.788 -3.623 8.988 1.00 96.94 82 LYS A N 1
ATOM 564 C CA . 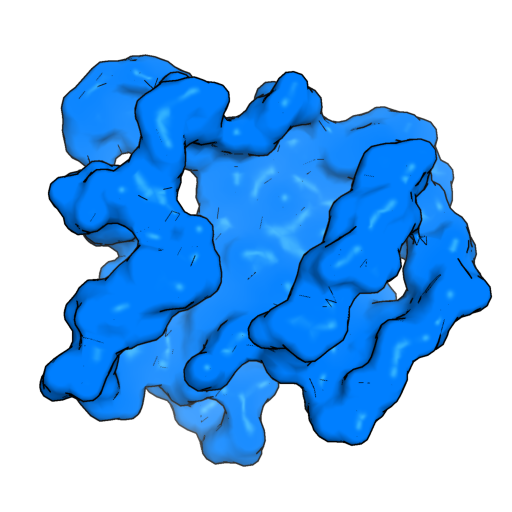LYS A 1 82 ? -11.596 -4.157 7.873 1.00 96.94 82 LYS A CA 1
ATOM 565 C C . LYS A 1 82 ? -10.828 -4.219 6.553 1.00 96.94 82 LYS A C 1
ATOM 567 O O . LYS A 1 82 ? -10.888 -5.222 5.849 1.00 96.94 82 LYS A O 1
ATOM 572 N N . ILE A 1 83 ? -10.111 -3.151 6.205 1.00 97.06 83 ILE A N 1
ATOM 573 C CA . ILE A 1 83 ? -9.334 -3.082 4.963 1.00 97.06 83 ILE A CA 1
ATOM 574 C C . ILE A 1 83 ? -8.201 -4.100 5.015 1.00 97.06 83 ILE A C 1
ATOM 576 O O . ILE A 1 83 ? -8.002 -4.843 4.057 1.00 97.06 83 ILE A O 1
ATOM 580 N N . THR A 1 84 ? -7.478 -4.169 6.134 1.00 97.25 84 THR A N 1
ATOM 581 C CA . THR A 1 84 ? -6.366 -5.111 6.280 1.00 97.25 84 THR A CA 1
ATOM 582 C C . THR A 1 84 ? -6.848 -6.553 6.193 1.00 97.25 84 THR A C 1
ATOM 584 O O . THR A 1 84 ? -6.266 -7.333 5.442 1.00 97.25 84 THR A O 1
ATOM 587 N N . THR A 1 85 ? -7.937 -6.907 6.880 1.00 96.25 85 THR A N 1
ATOM 588 C CA . THR A 1 85 ? -8.483 -8.270 6.846 1.00 96.25 85 THR A CA 1
ATOM 589 C C . THR A 1 85 ? -9.008 -8.666 5.472 1.00 96.25 85 THR A C 1
ATOM 591 O O . THR A 1 85 ? -8.757 -9.786 5.033 1.00 96.25 85 THR A O 1
ATOM 594 N N . ALA A 1 86 ? -9.661 -7.749 4.756 1.00 96.81 86 ALA A N 1
ATOM 595 C CA . ALA A 1 86 ? -10.175 -8.011 3.415 1.00 96.81 86 ALA A CA 1
ATOM 596 C C . ALA A 1 86 ? -9.070 -8.077 2.345 1.00 96.81 86 ALA A C 1
ATOM 598 O O . ALA A 1 86 ? -9.146 -8.878 1.414 1.00 96.81 86 ALA A O 1
ATOM 599 N N . ALA A 1 87 ? -8.045 -7.227 2.447 1.00 96.19 87 ALA A N 1
ATOM 600 C CA . ALA A 1 87 ? -7.065 -7.050 1.381 1.00 96.19 87 ALA A CA 1
ATOM 601 C C . ALA A 1 87 ? -5.815 -7.919 1.547 1.00 96.19 87 ALA A C 1
ATOM 603 O O . ALA A 1 87 ? -5.266 -8.363 0.537 1.00 96.19 87 ALA A O 1
ATOM 604 N N . ALA A 1 88 ? -5.359 -8.181 2.780 1.00 95.38 88 ALA A N 1
ATOM 605 C CA . ALA A 1 88 ? -4.050 -8.791 3.039 1.00 95.38 88 ALA A CA 1
ATOM 606 C C . ALA A 1 88 ? -3.861 -10.160 2.367 1.00 95.38 88 ALA A C 1
ATOM 608 O O . ALA A 1 88 ? -2.732 -10.521 2.034 1.00 95.38 88 ALA A O 1
ATOM 609 N N . GLY A 1 89 ? -4.939 -10.909 2.112 1.00 94.00 89 GLY A N 1
ATOM 610 C CA . GLY A 1 89 ? -4.891 -12.170 1.363 1.00 94.00 89 GLY A CA 1
ATOM 611 C C . GLY A 1 89 ? -4.254 -12.038 -0.027 1.00 94.00 89 GLY A C 1
ATOM 612 O O . GLY A 1 89 ? -3.523 -12.930 -0.439 1.00 94.00 89 GLY A O 1
ATOM 613 N N . ASN A 1 90 ? -4.430 -10.895 -0.694 1.00 94.88 90 ASN A N 1
ATOM 614 C CA . ASN A 1 90 ? -3.955 -10.651 -2.062 1.00 94.88 90 ASN A CA 1
ATOM 615 C C . ASN A 1 90 ? -2.500 -10.153 -2.146 1.00 94.88 90 ASN A C 1
ATOM 617 O O . ASN A 1 90 ? -1.945 -10.009 -3.239 1.00 94.88 90 ASN A O 1
ATOM 621 N N . PHE A 1 91 ? -1.883 -9.851 -1.003 1.00 96.50 91 PHE A N 1
ATOM 622 C CA . PHE A 1 91 ? -0.555 -9.246 -0.915 1.00 96.50 91 PHE A CA 1
ATOM 623 C C . PHE A 1 91 ? 0.472 -10.211 -0.337 1.00 96.50 91 PHE A C 1
ATOM 625 O O . PHE A 1 91 ? 0.132 -11.109 0.425 1.00 96.50 91 PHE A O 1
ATOM 632 N N . TYR A 1 92 ? 1.742 -10.015 -0.675 1.00 95.94 92 TYR A N 1
ATOM 633 C CA . TYR A 1 92 ? 2.839 -10.830 -0.160 1.00 95.94 92 TYR A CA 1
ATOM 634 C C . TYR A 1 92 ? 3.055 -10.589 1.340 1.00 95.94 92 TYR A C 1
ATOM 636 O O . TYR A 1 92 ? 3.158 -11.535 2.112 1.00 95.94 92 TYR A O 1
ATOM 644 N N . THR A 1 93 ? 3.029 -9.324 1.773 1.00 96.94 93 THR A N 1
ATOM 645 C CA . THR A 1 93 ? 3.029 -8.948 3.197 1.00 96.94 93 THR A CA 1
ATOM 646 C C . THR A 1 93 ? 2.053 -7.809 3.464 1.00 96.94 93 THR A C 1
ATOM 648 O O . THR A 1 93 ? 1.714 -7.041 2.557 1.00 96.94 93 THR A O 1
ATOM 651 N N . ALA A 1 94 ? 1.620 -7.683 4.718 1.00 97.75 94 ALA A N 1
ATOM 652 C CA . ALA A 1 94 ? 0.821 -6.556 5.188 1.00 97.75 94 ALA A CA 1
ATOM 653 C C . ALA A 1 94 ? 1.354 -6.038 6.528 1.00 97.75 94 ALA A C 1
ATOM 655 O O . ALA A 1 94 ? 1.718 -6.819 7.418 1.00 97.75 94 ALA A O 1
ATOM 656 N N . LYS A 1 95 ? 1.384 -4.712 6.671 1.00 97.75 95 LYS A N 1
ATOM 657 C CA . LYS A 1 95 ? 1.787 -4.009 7.888 1.00 97.75 95 LYS A CA 1
ATOM 658 C C . LYS A 1 95 ? 0.762 -2.949 8.270 1.00 97.75 95 LYS A C 1
ATOM 660 O O . LYS A 1 95 ? 0.164 -2.319 7.399 1.00 97.75 95 LYS A O 1
ATOM 665 N N . VAL A 1 96 ? 0.639 -2.721 9.572 1.00 97.81 96 VAL A N 1
ATOM 666 C CA . VAL A 1 96 ? -0.052 -1.566 10.151 1.00 97.81 96 VAL A CA 1
ATOM 667 C C . VAL A 1 96 ? 0.986 -0.767 10.934 1.00 97.81 96 VAL A C 1
ATOM 669 O O . VAL A 1 96 ? 1.596 -1.278 11.876 1.00 97.81 96 VAL A O 1
ATOM 672 N N . GLY A 1 97 ? 1.264 0.457 10.492 1.00 95.25 97 GLY A N 1
ATOM 673 C CA . GLY A 1 97 ? 2.435 1.217 10.918 1.00 95.25 97 GLY A CA 1
ATOM 674 C C . GLY A 1 97 ? 3.716 0.412 10.682 1.00 95.25 97 GLY A C 1
ATOM 675 O O . GLY A 1 97 ? 4.005 -0.019 9.565 1.00 95.25 97 GLY A O 1
ATOM 676 N N . SER A 1 98 ? 4.475 0.166 11.749 1.00 92.81 98 SER A N 1
ATOM 677 C CA . SER A 1 98 ? 5.680 -0.672 11.721 1.00 92.81 98 SER A CA 1
ATOM 678 C C . SER A 1 98 ? 5.416 -2.159 11.995 1.00 92.81 98 SER A C 1
ATOM 680 O O . SER A 1 98 ? 6.307 -2.985 11.786 1.00 92.81 98 SER A O 1
ATOM 682 N N . LYS A 1 99 ? 4.212 -2.534 12.449 1.00 97.06 99 LYS A N 1
ATOM 683 C CA . LYS A 1 99 ? 3.890 -3.910 12.841 1.00 97.06 99 LYS A CA 1
ATOM 684 C C . LYS A 1 99 ? 3.574 -4.756 11.613 1.00 97.06 99 LYS A C 1
ATOM 686 O O . LYS A 1 99 ? 2.647 -4.454 10.867 1.00 97.06 99 LYS A O 1
ATOM 691 N N . VAL A 1 100 ? 4.305 -5.855 11.436 1.00 96.75 100 VAL A N 1
ATOM 692 C CA . VAL A 1 100 ? 3.943 -6.907 10.476 1.00 96.75 100 VAL A CA 1
ATOM 693 C C . VAL A 1 100 ? 2.749 -7.672 11.028 1.00 96.75 100 VAL A C 1
ATOM 695 O O . VAL A 1 100 ? 2.837 -8.258 12.105 1.00 96.75 100 VAL A O 1
ATOM 698 N N . VAL A 1 101 ? 1.646 -7.645 10.286 1.00 97.69 101 VAL A N 1
ATOM 699 C CA . VAL A 1 101 ? 0.402 -8.348 10.631 1.00 97.69 101 VAL A CA 1
ATOM 700 C C . VAL A 1 101 ? 0.138 -9.524 9.694 1.00 97.69 101 VAL A C 1
ATOM 702 O O . VAL A 1 101 ? -0.584 -10.446 10.045 1.00 97.69 101 VAL A O 1
ATOM 705 N N . LYS A 1 102 ? 0.772 -9.533 8.519 1.00 97.38 102 LYS A N 1
ATOM 706 C CA . LYS A 1 102 ? 0.907 -10.707 7.658 1.00 97.38 102 LYS A CA 1
ATOM 707 C C . LYS A 1 102 ? 2.352 -10.790 7.178 1.00 97.38 102 LYS A C 1
ATOM 709 O O . LYS A 1 102 ? 2.817 -9.889 6.472 1.00 97.38 102 LYS A O 1
ATOM 714 N N . ALA A 1 103 ? 3.046 -11.851 7.575 1.00 95.62 103 ALA A N 1
ATOM 715 C CA . ALA A 1 103 ? 4.393 -12.154 7.102 1.00 95.62 103 ALA A CA 1
ATOM 716 C C . ALA A 1 103 ? 4.372 -12.749 5.684 1.00 95.62 103 ALA A C 1
ATOM 718 O O . ALA A 1 103 ? 3.318 -13.146 5.186 1.00 95.62 103 ALA A O 1
ATOM 719 N N . ALA A 1 104 ? 5.547 -12.810 5.055 1.00 91.75 104 ALA A N 1
ATOM 720 C CA . ALA A 1 104 ? 5.736 -13.522 3.795 1.00 91.75 104 ALA A CA 1
ATOM 721 C C . ALA A 1 104 ? 5.288 -14.979 3.951 1.00 91.75 104 ALA A C 1
ATOM 723 O O . ALA A 1 104 ? 5.593 -15.594 4.972 1.00 91.75 104 ALA A O 1
ATOM 724 N N . ASP A 1 105 ? 4.519 -15.483 2.983 1.00 85.31 105 ASP A N 1
ATOM 725 C CA . ASP A 1 105 ? 3.960 -16.846 2.961 1.00 85.31 105 ASP A CA 1
ATOM 726 C C . ASP A 1 105 ? 3.110 -17.229 4.193 1.00 85.31 105 ASP A C 1
ATOM 728 O O . ASP A 1 105 ? 2.714 -18.381 4.365 1.00 85.31 105 ASP A O 1
ATOM 732 N N . GLY A 1 106 ? 2.788 -16.251 5.043 1.00 91.00 106 GLY A N 1
ATOM 733 C CA . GLY A 1 106 ? 1.985 -16.422 6.243 1.00 91.00 106 GLY A CA 1
ATOM 734 C C . GLY A 1 106 ? 0.520 -16.054 6.034 1.00 91.00 106 GLY A C 1
ATOM 735 O O . GLY A 1 106 ? 0.126 -15.388 5.071 1.00 91.00 106 GLY A O 1
ATOM 736 N N . THR A 1 107 ? -0.306 -16.444 6.998 1.00 94.50 107 THR A N 1
ATOM 737 C CA . THR A 1 107 ? -1.678 -15.950 7.121 1.00 94.50 107 THR A CA 1
ATOM 738 C C . THR A 1 107 ? -1.707 -14.628 7.880 1.00 94.50 107 THR A C 1
ATOM 740 O O . THR A 1 107 ? -0.756 -14.253 8.566 1.00 94.50 107 THR A O 1
ATOM 743 N N . LEU A 1 108 ? -2.813 -13.900 7.752 1.00 97.06 108 LEU A N 1
ATOM 744 C CA . LEU A 1 108 ? -3.034 -12.697 8.542 1.00 97.06 108 LEU A CA 1
ATOM 745 C C . LEU A 1 108 ? -3.192 -13.050 10.028 1.00 97.06 108 LEU A C 1
ATOM 747 O O . LEU A 1 108 ? -4.025 -13.883 10.381 1.00 97.06 108 LEU A O 1
ATOM 751 N N . ASP A 1 109 ? -2.453 -12.362 10.891 1.00 97.44 109 ASP A N 1
ATOM 752 C CA . ASP A 1 109 ? -2.675 -12.348 12.333 1.00 97.44 109 ASP A CA 1
ATOM 753 C C . ASP A 1 109 ? -3.749 -11.302 12.665 1.00 97.44 109 ASP A C 1
ATOM 755 O O . ASP A 1 109 ? -3.499 -10.092 12.726 1.00 97.44 109 ASP A O 1
ATOM 759 N N . VAL A 1 110 ? -4.983 -11.775 12.84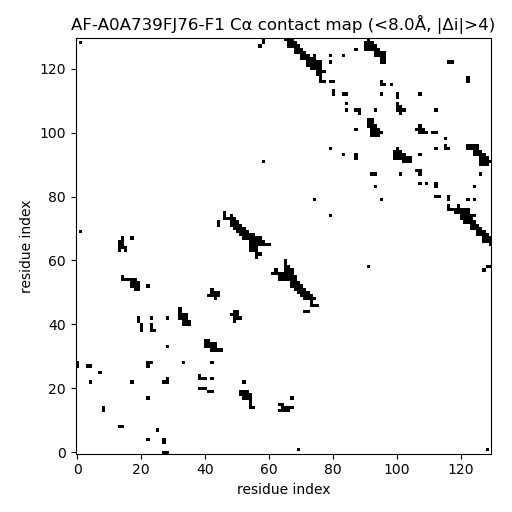3 1.00 95.38 110 VAL A N 1
ATOM 760 C CA . VAL A 1 110 ? -6.149 -10.924 13.123 1.00 95.38 110 VAL A CA 1
ATOM 761 C C . VAL A 1 110 ? -6.005 -10.203 14.467 1.00 95.38 110 VAL A C 1
ATOM 763 O O . VAL A 1 110 ? -6.378 -9.034 14.571 1.00 95.38 110 VAL A O 1
ATOM 766 N N . ALA A 1 111 ? -5.423 -10.855 15.478 1.00 96.19 111 ALA A N 1
ATOM 767 C CA . ALA A 1 111 ? -5.246 -10.267 16.802 1.00 96.19 111 ALA A CA 1
ATOM 768 C C . ALA A 1 111 ? -4.188 -9.155 16.772 1.00 96.19 111 ALA A C 1
ATOM 770 O O . ALA A 1 111 ? -4.438 -8.048 17.254 1.00 96.19 111 ALA A O 1
ATOM 771 N N . ALA A 1 112 ? -3.042 -9.403 16.132 1.00 96.75 112 ALA A N 1
ATOM 772 C CA . ALA A 1 112 ? -2.027 -8.374 15.927 1.00 96.75 112 ALA A CA 1
ATOM 773 C C . ALA A 1 112 ? -2.548 -7.223 15.058 1.00 96.75 112 ALA A C 1
ATOM 775 O O . ALA A 1 112 ? -2.201 -6.074 15.316 1.00 96.75 112 ALA A O 1
ATOM 776 N N . THR A 1 113 ? -3.401 -7.506 14.068 1.00 96.94 113 THR A N 1
ATOM 777 C CA . THR A 1 113 ? -4.052 -6.470 13.250 1.00 96.94 113 THR A CA 1
ATOM 778 C C . THR A 1 113 ? -4.937 -5.569 14.102 1.00 96.94 113 THR A C 1
ATOM 780 O O . THR A 1 113 ? -4.786 -4.350 14.056 1.00 96.94 113 THR A O 1
ATOM 783 N N . ALA A 1 114 ? -5.823 -6.153 14.913 1.00 96.00 114 ALA A N 1
ATOM 784 C CA . ALA A 1 114 ? -6.698 -5.395 15.801 1.00 96.00 114 ALA A CA 1
ATOM 785 C C . ALA A 1 114 ? -5.899 -4.544 16.802 1.00 96.00 114 ALA A C 1
ATOM 787 O O . ALA A 1 114 ? -6.220 -3.378 17.007 1.00 96.00 114 ALA A O 1
ATOM 788 N N . ALA A 1 115 ? -4.820 -5.096 17.367 1.00 97.00 115 ALA A N 1
ATOM 789 C CA . ALA A 1 115 ? -3.951 -4.374 18.294 1.00 97.00 115 ALA A CA 1
ATOM 790 C C . ALA A 1 115 ? -3.136 -3.254 17.621 1.00 97.00 115 ALA A C 1
ATOM 792 O O . ALA A 1 115 ? -2.867 -2.228 18.244 1.00 97.00 115 ALA A O 1
ATOM 793 N N . ALA A 1 116 ? -2.720 -3.443 16.365 1.00 97.38 116 ALA A N 1
ATOM 794 C CA . ALA A 1 116 ? -1.935 -2.456 15.629 1.00 97.38 116 ALA A CA 1
ATOM 795 C C . ALA A 1 116 ? -2.792 -1.306 15.076 1.00 97.38 116 ALA A C 1
ATOM 797 O O . ALA A 1 116 ? -2.305 -0.184 14.976 1.00 97.38 116 ALA A O 1
ATOM 798 N N . CYS A 1 117 ? -4.064 -1.559 14.757 1.00 96.88 117 CYS A N 1
ATOM 799 C CA . CYS A 1 117 ? -5.040 -0.546 14.347 1.00 96.88 117 CYS A CA 1
ATOM 800 C C . CYS A 1 117 ? -5.587 0.244 15.551 1.00 96.88 117 CYS A C 1
ATOM 802 O O . CYS A 1 117 ? -6.790 0.257 15.808 1.00 96.88 117 CYS A O 1
ATOM 804 N N . ASN A 1 118 ? -4.700 0.875 16.320 1.00 95.06 118 ASN A N 1
ATOM 805 C CA . ASN A 1 118 ? -5.036 1.485 17.607 1.00 95.06 118 ASN A CA 1
ATOM 806 C C . ASN A 1 118 ? -5.283 2.999 17.549 1.00 95.06 118 ASN A C 1
ATOM 808 O O . ASN A 1 118 ? -5.875 3.553 18.476 1.00 95.06 118 ASN A O 1
ATOM 812 N N . ASN A 1 119 ? -4.866 3.685 16.483 1.00 95.44 119 ASN A N 1
ATOM 813 C CA . ASN A 1 119 ? -5.107 5.115 16.365 1.00 95.44 119 ASN A CA 1
ATOM 814 C C . ASN A 1 119 ? -6.548 5.349 15.905 1.00 95.44 119 ASN A C 1
ATOM 816 O O . ASN A 1 119 ? -6.953 4.862 14.850 1.00 95.44 119 ASN A O 1
ATOM 820 N N . ALA A 1 120 ? -7.322 6.118 16.671 1.00 93.19 120 ALA A N 1
ATOM 821 C CA . ALA A 1 120 ? -8.737 6.338 16.385 1.00 93.19 120 ALA A CA 1
ATOM 822 C C . ALA A 1 120 ? -8.991 6.860 14.957 1.00 93.19 120 ALA A C 1
ATOM 824 O O . ALA A 1 120 ? -9.946 6.431 14.308 1.00 93.19 120 ALA A O 1
ATOM 825 N N . THR A 1 121 ? -8.124 7.739 14.446 1.00 93.88 121 THR A N 1
ATOM 826 C CA . THR A 1 121 ? -8.349 8.459 13.184 1.00 93.88 121 THR A CA 1
ATOM 827 C C . THR A 1 121 ? -7.255 8.258 12.142 1.00 93.88 121 THR A C 1
ATOM 829 O O . THR A 1 121 ? -7.527 8.433 10.957 1.00 93.88 121 THR A O 1
ATOM 832 N N . SER A 1 122 ? -6.039 7.886 12.545 1.00 95.94 122 SER A N 1
ATOM 833 C CA . SER A 1 122 ? -4.873 7.919 11.663 1.00 95.94 122 SER A CA 1
ATOM 834 C C . SER A 1 122 ? -3.962 6.707 11.837 1.00 95.94 122 SER A C 1
ATOM 836 O O . SER A 1 122 ? -2.995 6.724 12.596 1.00 95.94 122 SER A O 1
ATOM 838 N N . ASN A 1 123 ? -4.277 5.632 11.118 1.00 97.94 123 ASN A N 1
ATOM 839 C CA . ASN A 1 123 ? -3.393 4.484 10.941 1.00 97.94 123 ASN A CA 1
ATOM 840 C C . ASN A 1 123 ? -2.794 4.505 9.534 1.00 97.94 123 ASN A C 1
ATOM 842 O O . ASN A 1 123 ? -3.442 4.944 8.578 1.00 97.94 123 ASN A O 1
ATOM 846 N N . THR A 1 124 ? -1.586 3.963 9.414 1.00 98.38 124 THR A N 1
ATOM 847 C CA . THR A 1 124 ? -0.927 3.727 8.128 1.00 98.38 124 THR A CA 1
ATOM 848 C C . THR A 1 124 ? -0.975 2.240 7.805 1.00 98.38 124 THR A C 1
ATOM 850 O O . THR A 1 124 ? -0.515 1.420 8.596 1.00 98.38 124 THR A O 1
ATOM 853 N N . LEU A 1 125 ? -1.510 1.880 6.644 1.00 98.38 125 LEU A N 1
ATOM 854 C CA . LEU A 1 125 ? -1.502 0.513 6.124 1.00 98.38 125 LEU A CA 1
ATOM 855 C C . LEU A 1 125 ? -0.444 0.401 5.037 1.00 98.38 125 LEU A C 1
ATOM 857 O O . LEU A 1 125 ? -0.411 1.240 4.142 1.00 98.38 125 LEU A O 1
ATOM 861 N N . VAL A 1 126 ? 0.378 -0.644 5.070 1.00 98.12 126 VAL A N 1
ATOM 862 C CA . VAL A 1 126 ? 1.357 -0.920 4.012 1.00 98.12 126 VAL A CA 1
ATOM 863 C C . VAL A 1 126 ? 1.148 -2.332 3.499 1.00 98.12 126 VAL A C 1
ATOM 865 O O . VAL A 1 126 ? 1.328 -3.305 4.230 1.00 98.12 126 VAL A O 1
ATOM 868 N N . PHE A 1 127 ? 0.806 -2.442 2.222 1.00 97.94 127 PHE A N 1
ATOM 869 C CA . PHE A 1 127 ? 0.662 -3.714 1.529 1.00 97.94 127 PHE A CA 1
ATOM 870 C C . PHE A 1 127 ? 1.795 -3.890 0.529 1.00 97.94 127 PHE A C 1
ATOM 872 O O . PHE A 1 127 ? 2.020 -3.016 -0.306 1.00 97.94 127 PHE A O 1
ATOM 879 N N . THR A 1 128 ? 2.489 -5.021 0.584 1.00 97.19 128 THR A N 1
ATOM 880 C CA . THR A 1 128 ? 3.592 -5.323 -0.337 1.00 97.19 128 THR A CA 1
ATOM 881 C C . THR A 1 128 ? 3.136 -6.329 -1.376 1.00 97.19 128 THR A C 1
ATOM 883 O O . THR A 1 128 ? 2.565 -7.364 -1.031 1.00 97.19 128 THR A O 1
ATOM 886 N N . SER A 1 129 ? 3.425 -6.071 -2.646 1.00 96.62 129 SER A N 1
ATOM 887 C CA . SER A 1 129 ? 3.254 -7.040 -3.725 1.00 96.62 129 SER A CA 1
ATOM 888 C C . SER A 1 129 ? 4.579 -7.327 -4.416 1.00 96.62 129 SER A C 1
ATOM 890 O O . SER A 1 129 ? 5.472 -6.481 -4.434 1.00 96.62 129 SER A O 1
ATOM 892 N N . ILE A 1 130 ? 4.670 -8.527 -4.977 1.00 92.75 130 ILE A N 1
ATOM 893 C CA . ILE A 1 130 ? 5.762 -9.010 -5.825 1.00 92.75 130 ILE A CA 1
ATOM 894 C C . ILE A 1 130 ? 5.232 -9.250 -7.229 1.00 92.75 130 ILE A C 1
ATOM 896 O O . ILE A 1 130 ? 4.029 -9.609 -7.333 1.00 92.75 130 ILE A O 1
#